Protein AF-A0AAU6Q564-F1 (afdb_monomer)

Sequence (131 aa):
MKFPVLAAAPLLVLGAVSSASADTVTAAVRSEASALARQYTGRVCQGDYDLDTDRYGKPLNAAQLKAKRTAIYNDWKEDLAEDAREDGDTYQIRFQDNRVWYWKRDGKNGEREFKVVILSPNGERELSCQL

Secondary structure (DSSP, 8-state):
--PPP----------------S----HHHHHHHHHHHHHHHS----S-EEEEEEE-SSPPPHHHHHHHHHHHHHHHHHHHHHHHHHT--EEEEEEETTEEEEEEE-TTT--EEEEEEEEETTEEEEEEEE-

Organism: NCBI:txid3112952

Radius of gyration: 21.62 Å; Cα contacts (8 Å, |Δi|>4): 194; chains: 1; bounding box: 32×31×86 Å

Solvent-accessible surface area (backbone atoms only — not comparable to full-atom values): 7635 Å² total; per-residue (Å²): 138,86,84,87,82,81,81,82,78,82,80,77,78,72,78,76,79,77,79,77,65,95,82,72,70,42,72,68,54,52,52,48,51,26,50,50,34,30,74,77,71,74,40,52,57,74,64,61,70,51,72,48,76,50,74,46,98,57,71,46,52,75,69,54,51,52,52,50,52,51,49,55,50,52,52,52,52,50,54,54,52,46,43,30,72,79,52,51,31,48,73,51,77,54,70,55,92,58,33,36,39,38,40,39,30,43,50,82,83,61,52,34,42,34,40,36,39,42,54,51,46,55,26,39,37,37,38,39,29,28,81

Structure (mmCIF, N/CA/C/O backbone):
data_AF-A0AAU6Q564-F1
#
_entry.id   AF-A0AAU6Q564-F1
#
loop_
_atom_site.group_PDB
_atom_site.id
_atom_site.type_symbol
_atom_site.label_atom_id
_atom_site.label_alt_id
_atom_site.label_comp_id
_atom_site.label_asym_id
_atom_site.label_entity_id
_atom_site.label_seq_id
_atom_site.pdbx_PDB_ins_code
_atom_site.Cartn_x
_atom_site.Cartn_y
_atom_site.Cartn_z
_atom_site.occupancy
_atom_site.B_iso_or_equiv
_atom_site.auth_seq_id
_atom_site.auth_comp_id
_atom_site.auth_asym_id
_atom_site.auth_atom_id
_atom_site.pdbx_PDB_model_num
ATOM 1 N N . MET A 1 1 ? 5.276 -9.421 73.306 1.00 38.47 1 MET A N 1
ATOM 2 C CA . MET A 1 1 ? 6.292 -9.047 72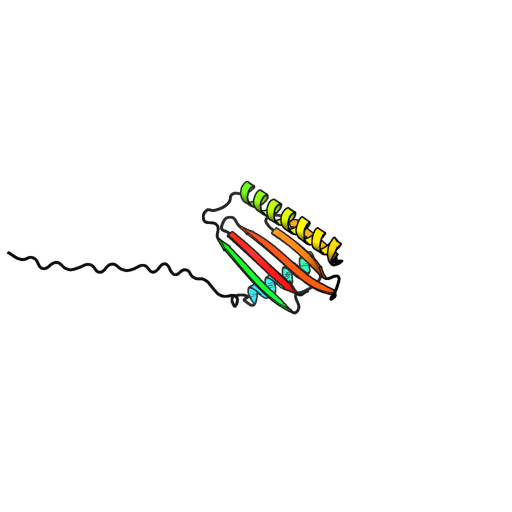.297 1.00 38.47 1 MET A CA 1
ATOM 3 C C . MET A 1 1 ? 6.330 -10.114 71.209 1.00 38.47 1 MET A C 1
ATOM 5 O O . MET A 1 1 ? 6.313 -11.282 71.562 1.00 38.47 1 MET A O 1
ATOM 9 N N . LYS A 1 2 ? 6.456 -9.666 69.947 1.00 40.75 2 LYS A N 1
ATOM 10 C CA . LYS A 1 2 ? 6.844 -10.392 68.714 1.00 40.75 2 LYS A CA 1
ATOM 11 C C . LYS A 1 2 ? 5.770 -11.202 67.962 1.00 40.75 2 LYS A C 1
ATOM 13 O O . LYS A 1 2 ? 5.538 -12.373 68.224 1.00 40.75 2 LYS A O 1
ATOM 18 N N . PHE A 1 3 ? 5.213 -10.535 66.946 1.00 43.47 3 PHE A N 1
ATOM 19 C CA . PHE A 1 3 ? 4.672 -11.116 65.713 1.00 43.47 3 PHE A CA 1
ATOM 20 C C . PHE A 1 3 ? 5.825 -11.574 64.800 1.00 43.47 3 PHE A C 1
ATOM 22 O O . PHE A 1 3 ? 6.813 -10.837 64.707 1.00 43.47 3 PHE A O 1
ATOM 29 N N . PRO A 1 4 ? 5.709 -12.686 64.054 1.00 51.84 4 PRO A N 1
ATOM 30 C CA . PRO A 1 4 ? 6.481 -12.873 62.838 1.00 51.84 4 PRO A CA 1
ATOM 31 C C . PRO A 1 4 ? 5.684 -12.358 61.632 1.00 51.84 4 PRO A C 1
ATOM 33 O O . PRO A 1 4 ? 4.597 -12.832 61.307 1.00 51.84 4 PRO A O 1
ATOM 36 N N . VAL A 1 5 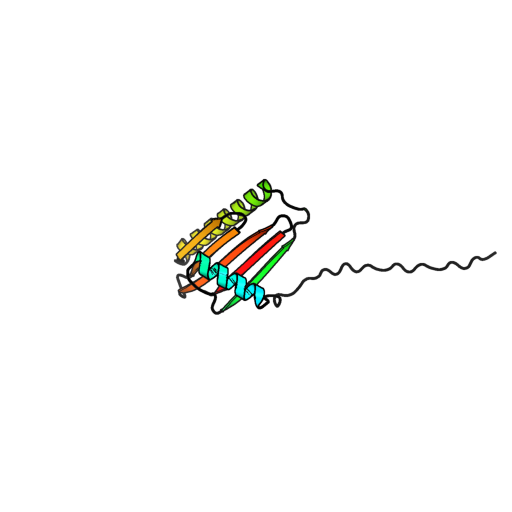? 6.262 -11.343 60.997 1.00 43.28 5 VAL A N 1
ATOM 37 C CA . VAL A 1 5 ? 5.869 -10.756 59.717 1.00 43.28 5 VAL A CA 1
ATOM 38 C C . VAL A 1 5 ? 6.186 -11.764 58.609 1.00 43.28 5 VAL A C 1
ATOM 40 O O . VAL A 1 5 ? 7.349 -12.099 58.399 1.00 43.28 5 VAL A O 1
ATOM 43 N N . LEU A 1 6 ? 5.168 -12.244 57.893 1.00 47.41 6 LEU A N 1
ATOM 44 C CA . LEU A 1 6 ? 5.346 -12.915 56.604 1.00 47.41 6 LEU A CA 1
ATOM 45 C C . LEU A 1 6 ? 5.524 -11.831 55.538 1.00 47.41 6 LEU A C 1
ATOM 47 O O . LEU A 1 6 ? 4.590 -11.103 55.209 1.00 47.41 6 LEU A O 1
ATOM 51 N N . ALA A 1 7 ? 6.753 -11.698 55.047 1.00 48.34 7 ALA A N 1
ATOM 52 C CA . ALA A 1 7 ? 7.090 -10.822 53.939 1.00 48.34 7 ALA A CA 1
ATOM 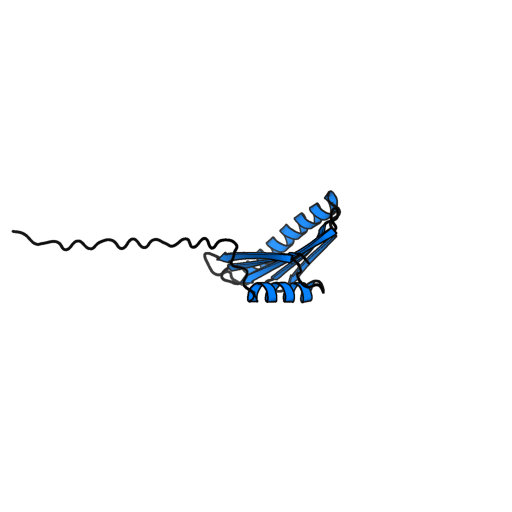53 C C . ALA A 1 7 ? 6.432 -11.349 52.653 1.00 48.34 7 ALA A C 1
ATOM 55 O O . ALA A 1 7 ? 6.796 -12.409 52.147 1.00 48.34 7 ALA A O 1
ATOM 56 N N . ALA A 1 8 ? 5.455 -10.608 52.129 1.00 47.97 8 ALA A N 1
ATOM 57 C CA . ALA A 1 8 ? 4.952 -10.805 50.779 1.00 47.97 8 ALA A CA 1
ATOM 58 C C . ALA A 1 8 ? 6.024 -10.317 49.795 1.00 47.97 8 ALA A C 1
ATOM 60 O O . ALA A 1 8 ? 6.347 -9.129 49.751 1.00 47.97 8 ALA A O 1
ATOM 61 N N . ALA A 1 9 ? 6.611 -11.246 49.044 1.00 49.09 9 ALA A N 1
ATOM 62 C CA . ALA A 1 9 ? 7.536 -10.919 47.972 1.00 49.09 9 ALA A CA 1
ATOM 63 C C . ALA A 1 9 ? 6.783 -10.165 46.856 1.00 49.09 9 ALA A C 1
ATOM 65 O O . ALA A 1 9 ? 5.722 -10.629 46.425 1.00 49.09 9 ALA A O 1
ATOM 66 N N . PRO A 1 10 ? 7.296 -9.025 46.366 1.00 46.72 10 PRO A N 1
ATOM 67 C CA . PRO A 1 10 ? 6.726 -8.368 45.205 1.00 46.72 10 PRO A CA 1
ATOM 68 C C . PRO A 1 10 ? 7.011 -9.228 43.969 1.00 46.72 10 PRO A C 1
ATOM 70 O O . PRO A 1 10 ? 8.156 -9.373 43.541 1.00 46.72 10 PRO A O 1
ATOM 73 N N . LEU A 1 11 ? 5.954 -9.807 43.399 1.00 43.47 11 LEU A N 1
ATOM 74 C CA . LEU A 1 11 ? 5.956 -10.335 42.038 1.00 43.47 11 LEU A CA 1
ATOM 75 C C . LEU A 1 11 ? 6.249 -9.166 41.091 1.00 43.47 11 LEU A C 1
ATOM 77 O O . LEU A 1 11 ? 5.365 -8.382 40.751 1.00 43.47 11 LEU A O 1
ATOM 81 N N . LEU A 1 12 ? 7.517 -9.035 40.701 1.00 41.31 12 LEU A N 1
ATOM 82 C CA . LEU A 1 12 ? 7.938 -8.2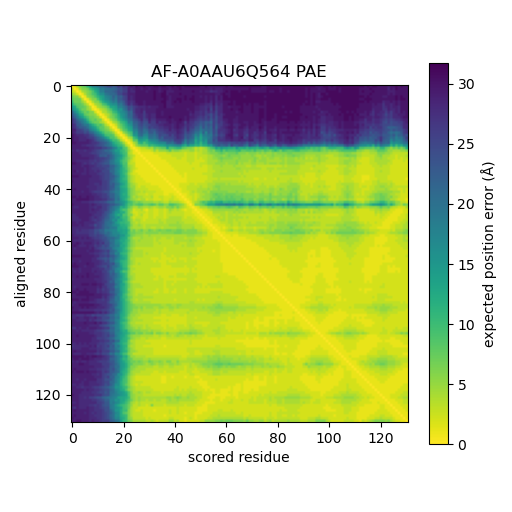36 39.559 1.00 41.31 12 LEU A CA 1
ATOM 83 C C . LEU A 1 12 ? 7.237 -8.804 38.323 1.00 41.31 12 LEU A C 1
ATOM 85 O O . LEU A 1 12 ? 7.681 -9.788 37.734 1.00 41.31 12 LEU A O 1
ATOM 89 N N . VAL A 1 13 ? 6.119 -8.188 37.941 1.00 48.16 13 VAL A N 1
ATOM 90 C CA . VAL A 1 13 ? 5.551 -8.343 36.605 1.00 48.16 13 VAL A CA 1
ATOM 91 C C . VAL A 1 13 ? 6.533 -7.656 35.665 1.00 48.16 13 VAL A C 1
ATOM 93 O O . VAL A 1 13 ? 6.441 -6.456 35.413 1.00 48.16 13 VAL A O 1
ATOM 96 N N . LEU A 1 14 ? 7.532 -8.410 35.200 1.00 43.12 14 LEU A N 1
ATOM 97 C CA . LEU A 1 14 ? 8.301 -8.028 34.028 1.00 43.12 14 LEU A CA 1
ATOM 98 C C . LEU A 1 14 ? 7.296 -7.910 32.884 1.00 43.12 14 LEU A C 1
ATOM 100 O O . LEU A 1 14 ? 6.818 -8.912 32.354 1.00 43.12 14 LEU A O 1
ATOM 104 N N . GLY A 1 15 ? 6.943 -6.671 32.542 1.00 40.31 15 GLY A N 1
ATOM 105 C CA . GLY A 1 15 ? 6.294 -6.363 31.282 1.00 40.31 15 GLY A CA 1
ATOM 106 C C . GLY A 1 15 ? 7.213 -6.859 30.180 1.00 40.31 15 GLY A C 1
ATOM 107 O O . GLY A 1 15 ? 8.226 -6.231 29.886 1.00 40.31 15 GLY A O 1
ATOM 108 N N . ALA A 1 16 ? 6.892 -8.026 29.629 1.00 46.97 16 ALA A N 1
ATOM 109 C CA . ALA A 1 16 ? 7.556 -8.558 28.460 1.00 46.97 16 ALA A CA 1
ATOM 110 C C . ALA A 1 16 ? 7.258 -7.605 27.301 1.00 46.97 16 ALA A C 1
ATOM 112 O O . ALA A 1 16 ? 6.227 -7.708 26.634 1.00 46.97 16 ALA A O 1
ATOM 113 N N . VAL A 1 17 ? 8.154 -6.644 27.086 1.00 44.88 17 VAL A N 1
ATOM 114 C CA . VAL A 1 17 ? 8.268 -5.931 25.819 1.00 44.88 17 VAL A CA 1
ATOM 115 C C . VAL A 1 17 ? 8.660 -7.000 24.808 1.00 44.88 17 VAL A C 1
ATOM 117 O O . VAL A 1 17 ? 9.812 -7.407 24.709 1.00 44.88 17 VAL A O 1
ATOM 120 N N . SER A 1 18 ? 7.652 -7.570 24.155 1.00 37.62 18 SER A N 1
ATOM 121 C CA . SER A 1 18 ? 7.842 -8.568 23.112 1.00 37.62 18 SER A CA 1
ATOM 122 C C . SER A 1 18 ? 8.244 -7.816 21.852 1.00 37.62 18 SER A C 1
ATOM 124 O O . SER A 1 18 ? 7.405 -7.534 21.003 1.00 37.62 18 SER A O 1
ATOM 126 N N . SER A 1 19 ? 9.514 -7.430 21.753 1.00 42.62 19 SER A N 1
ATOM 127 C CA . SER A 1 19 ? 10.115 -7.080 20.469 1.00 42.62 19 SER A CA 1
ATOM 128 C C . SER A 1 19 ? 10.299 -8.386 19.699 1.00 42.62 19 SER A C 1
ATOM 130 O O . SER A 1 19 ? 11.313 -9.069 19.849 1.00 42.62 19 SER A O 1
ATOM 132 N N . ALA A 1 20 ? 9.265 -8.795 18.965 1.00 42.59 20 ALA A N 1
ATOM 133 C CA . ALA A 1 20 ? 9.369 -9.909 18.038 1.00 42.59 20 ALA A CA 1
ATOM 134 C C . ALA A 1 20 ? 10.203 -9.450 16.834 1.00 42.59 20 ALA A C 1
ATOM 136 O O . ALA A 1 20 ? 9.834 -8.511 16.136 1.00 42.59 20 ALA A O 1
ATOM 137 N N . SER A 1 21 ? 11.354 -10.093 16.663 1.00 43.75 21 SER A N 1
ATOM 138 C CA . SER A 1 21 ? 12.275 -9.951 15.540 1.00 43.75 21 SER A CA 1
ATOM 139 C C . SER A 1 21 ? 11.635 -10.373 14.210 1.00 43.75 21 SER A C 1
ATOM 141 O O . SER A 1 21 ? 10.698 -11.170 14.193 1.00 43.75 21 SER A O 1
ATOM 143 N N . ALA A 1 22 ? 12.199 -9.868 13.110 1.00 45.47 22 ALA A N 1
ATOM 144 C CA . ALA A 1 22 ? 11.789 -9.974 11.704 1.00 45.47 22 ALA A CA 1
ATOM 145 C C . ALA A 1 22 ? 11.644 -11.396 11.083 1.00 45.47 22 ALA A C 1
ATOM 147 O O . ALA A 1 22 ? 11.616 -11.528 9.866 1.00 45.47 22 ALA A O 1
ATOM 148 N N . ASP A 1 23 ? 11.480 -12.464 11.875 1.00 50.44 23 ASP A N 1
ATOM 149 C CA . ASP A 1 23 ? 11.272 -13.851 11.401 1.00 50.44 23 ASP A CA 1
ATOM 150 C C . ASP A 1 23 ? 9.790 -14.301 11.423 1.00 50.44 23 ASP A C 1
ATOM 152 O O . ASP A 1 23 ? 9.461 -15.486 11.331 1.00 50.44 23 ASP A O 1
ATOM 156 N N . THR A 1 24 ? 8.846 -13.368 11.550 1.00 61.75 24 THR A N 1
ATOM 157 C CA . THR A 1 24 ? 7.404 -13.636 11.727 1.00 61.75 24 THR A CA 1
ATOM 158 C C . THR A 1 24 ? 6.594 -13.721 10.432 1.00 61.75 24 THR A C 1
ATOM 160 O O . THR A 1 24 ? 5.367 -13.872 10.487 1.00 61.75 24 THR A O 1
ATOM 163 N N . VAL A 1 25 ? 7.227 -13.690 9.253 1.00 70.94 25 VAL A N 1
ATOM 164 C CA . VAL A 1 25 ? 6.507 -13.845 7.977 1.00 70.94 25 VAL A CA 1
ATOM 165 C C . VAL A 1 25 ? 6.125 -15.310 7.743 1.00 70.94 25 VAL A C 1
ATOM 167 O O . VAL A 1 25 ? 6.781 -16.068 7.022 1.00 70.94 25 VAL A O 1
ATOM 170 N N . THR A 1 26 ? 5.016 -15.711 8.361 1.00 82.12 26 THR A N 1
ATOM 171 C CA . THR A 1 26 ? 4.436 -17.052 8.221 1.00 82.12 26 THR A CA 1
ATOM 172 C C . THR A 1 26 ? 4.000 -17.347 6.781 1.00 82.12 26 THR A C 1
ATOM 174 O O . THR A 1 26 ? 3.718 -16.442 5.995 1.00 82.12 26 THR A O 1
ATOM 177 N N . ALA A 1 27 ? 3.843 -18.630 6.439 1.00 84.75 27 ALA A N 1
ATOM 178 C CA . ALA A 1 27 ? 3.305 -19.047 5.139 1.00 84.75 27 ALA A CA 1
ATOM 179 C C . ALA A 1 27 ? 1.927 -18.424 4.829 1.00 84.75 27 ALA A C 1
ATOM 181 O O . ALA A 1 27 ? 1.641 -18.095 3.679 1.00 84.75 27 ALA A O 1
ATOM 182 N N . ALA A 1 28 ? 1.096 -18.208 5.855 1.00 84.50 28 ALA A N 1
ATOM 183 C CA . ALA A 1 28 ? -0.193 -17.537 5.706 1.00 84.50 28 ALA A CA 1
ATOM 184 C C . ALA A 1 28 ? -0.027 -16.070 5.279 1.00 84.50 28 ALA A C 1
ATOM 186 O O . ALA A 1 28 ? -0.715 -15.620 4.366 1.00 84.50 28 ALA A O 1
ATOM 187 N N . VAL A 1 29 ? 0.925 -15.350 5.882 1.00 85.38 29 VAL A N 1
ATOM 188 C CA . VAL A 1 29 ? 1.236 -13.956 5.524 1.00 85.38 29 VAL A CA 1
ATOM 189 C C . VAL A 1 29 ? 1.789 -13.870 4.101 1.00 85.38 29 VAL A C 1
ATOM 191 O O . VAL A 1 29 ? 1.333 -13.033 3.328 1.00 85.38 29 VAL A O 1
ATOM 194 N N . ARG A 1 30 ? 2.687 -14.783 3.708 1.00 87.56 30 ARG A N 1
ATOM 195 C CA . ARG A 1 30 ? 3.201 -14.850 2.324 1.00 87.56 30 ARG A CA 1
ATOM 196 C C . ARG A 1 30 ? 2.088 -15.102 1.307 1.00 87.56 30 ARG A C 1
ATOM 198 O O . ARG A 1 30 ? 2.036 -14.445 0.268 1.00 87.56 30 ARG A O 1
ATOM 205 N N . SER A 1 31 ? 1.177 -16.030 1.613 1.00 88.19 31 SER A N 1
ATOM 206 C CA . SER A 1 31 ? 0.007 -16.314 0.775 1.00 88.19 31 SER A CA 1
ATOM 207 C C . SER A 1 31 ? -0.914 -15.102 0.666 1.00 88.19 31 SER A C 1
ATOM 209 O O . SER A 1 31 ? -1.444 -14.835 -0.411 1.00 88.19 31 SER A O 1
ATOM 211 N N . GLU A 1 32 ? -1.111 -14.366 1.759 1.00 89.19 32 GLU A N 1
ATOM 212 C CA . GLU A 1 32 ? -1.925 -13.155 1.762 1.00 89.19 32 GLU A CA 1
ATOM 213 C C . GLU A 1 32 ? -1.278 -12.048 0.923 1.00 89.19 32 GLU A C 1
ATOM 215 O O . GLU A 1 32 ? -1.931 -11.507 0.030 1.00 89.19 32 GLU A O 1
ATOM 220 N N . ALA A 1 33 ? 0.005 -11.755 1.151 1.00 88.69 33 ALA A N 1
ATOM 221 C CA . ALA A 1 33 ? 0.757 -10.770 0.379 1.00 88.69 33 ALA A CA 1
ATOM 222 C C . ALA A 1 33 ? 0.745 -11.112 -1.119 1.00 88.69 33 ALA A C 1
ATOM 224 O O . ALA A 1 33 ? 0.404 -10.263 -1.937 1.00 88.69 33 ALA A O 1
ATOM 225 N N . SER A 1 34 ? 0.985 -12.379 -1.477 1.00 91.81 34 SER A N 1
ATOM 226 C CA . SER A 1 34 ? 0.911 -12.856 -2.865 1.00 91.81 34 SER A CA 1
ATOM 227 C C . SER A 1 34 ? -0.482 -12.709 -3.479 1.00 91.81 34 SER A C 1
ATOM 229 O O . SER A 1 34 ? -0.605 -12.351 -4.651 1.00 91.81 34 SER A O 1
ATOM 231 N N . ALA A 1 35 ? -1.545 -12.980 -2.715 1.00 91.50 35 ALA A N 1
ATOM 232 C CA . ALA A 1 35 ? -2.916 -12.808 -3.188 1.00 91.50 35 ALA A CA 1
ATOM 233 C C . ALA A 1 35 ? -3.243 -11.329 -3.445 1.00 91.50 35 ALA A C 1
ATOM 235 O O . ALA A 1 35 ? -3.832 -11.007 -4.478 1.00 91.50 35 ALA A O 1
ATOM 236 N N . LEU A 1 36 ? -2.815 -10.432 -2.551 1.00 92.62 36 LEU A N 1
ATOM 237 C CA . LEU A 1 36 ? -3.005 -8.987 -2.695 1.00 92.62 36 LEU A CA 1
ATOM 238 C C . LEU A 1 36 ? -2.176 -8.422 -3.853 1.00 92.62 36 LEU A C 1
ATOM 240 O O . LEU A 1 36 ? -2.719 -7.702 -4.689 1.00 92.62 36 LEU A O 1
ATOM 244 N N . ALA A 1 37 ? -0.906 -8.814 -3.967 1.00 93.50 37 ALA A N 1
ATOM 245 C CA . ALA A 1 37 ? -0.055 -8.481 -5.104 1.00 93.50 37 ALA A CA 1
ATOM 246 C C . ALA A 1 37 ? -0.729 -8.892 -6.419 1.00 93.50 37 ALA A C 1
ATOM 248 O O . ALA A 1 37 ? -0.851 -8.080 -7.341 1.00 93.50 37 ALA A O 1
ATOM 249 N N . ARG A 1 38 ? -1.271 -10.116 -6.484 1.00 94.50 38 ARG A N 1
ATOM 250 C CA . ARG A 1 38 ? -1.956 -10.617 -7.681 1.00 94.50 38 ARG A CA 1
ATOM 251 C C . ARG A 1 38 ? -3.208 -9.821 -7.993 1.00 94.50 38 ARG A C 1
ATOM 253 O O . ARG A 1 38 ? -3.428 -9.470 -9.149 1.00 94.50 38 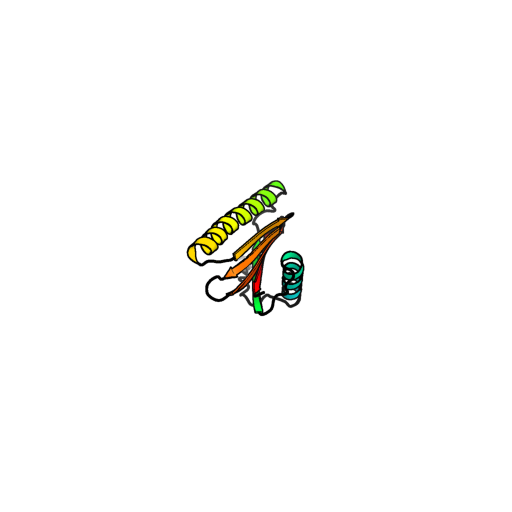ARG A O 1
ATOM 260 N N . GLN A 1 39 ? -4.010 -9.528 -6.976 1.00 91.31 39 GLN A N 1
ATOM 261 C CA . GLN A 1 39 ? -5.236 -8.752 -7.114 1.00 91.31 39 GLN A CA 1
ATOM 262 C C . GLN A 1 39 ? -4.961 -7.334 -7.626 1.00 91.31 39 GLN A C 1
ATOM 264 O O . GLN A 1 39 ? -5.707 -6.830 -8.463 1.00 91.31 39 GLN A O 1
ATOM 269 N N . TYR A 1 40 ? -3.912 -6.684 -7.123 1.00 89.12 40 TYR A N 1
ATOM 270 C CA . TYR A 1 40 ? -3.680 -5.260 -7.357 1.00 89.12 40 TYR A CA 1
ATOM 271 C C . TYR A 1 40 ? -2.711 -4.953 -8.496 1.00 89.12 40 TYR A C 1
ATOM 273 O O . TYR A 1 40 ? -2.758 -3.856 -9.048 1.00 89.12 40 TYR A O 1
ATOM 281 N N . THR A 1 41 ? -1.855 -5.905 -8.863 1.00 87.06 41 THR A N 1
ATOM 282 C CA . THR A 1 41 ? -0.797 -5.707 -9.868 1.00 87.06 41 THR A CA 1
ATOM 283 C C . THR A 1 41 ? -0.837 -6.743 -10.995 1.00 87.06 41 THR A C 1
ATOM 285 O O . THR A 1 41 ? -0.165 -6.578 -12.012 1.00 87.06 41 THR A O 1
ATOM 288 N N . GLY A 1 42 ? -1.603 -7.829 -10.830 1.00 88.75 42 GLY A N 1
ATOM 289 C CA . GLY A 1 42 ? -1.597 -8.980 -11.737 1.00 88.75 42 GLY A CA 1
ATOM 290 C C . GLY A 1 42 ? -0.379 -9.902 -11.586 1.00 88.75 42 GLY A C 1
ATOM 291 O O . GLY A 1 42 ? -0.277 -10.883 -12.322 1.00 88.75 42 GLY A O 1
ATOM 292 N N . ARG A 1 43 ? 0.535 -9.619 -10.648 1.00 89.38 43 ARG A N 1
ATOM 293 C CA . ARG A 1 43 ? 1.781 -10.368 -10.398 1.00 89.38 43 ARG A CA 1
ATOM 294 C C . ARG A 1 43 ? 1.762 -11.028 -9.025 1.00 89.38 43 ARG A C 1
ATOM 296 O O . ARG A 1 43 ? 1.050 -10.582 -8.139 1.00 89.38 43 ARG A O 1
ATOM 303 N N . VAL A 1 44 ? 2.533 -12.092 -8.849 1.00 89.25 44 VAL A N 1
ATOM 304 C CA . VAL A 1 44 ? 2.720 -12.748 -7.546 1.00 89.25 44 VAL A CA 1
ATOM 305 C C . VAL A 1 44 ? 4.084 -12.374 -6.991 1.00 89.25 44 VAL A C 1
ATOM 307 O O . VAL A 1 44 ? 5.002 -12.142 -7.768 1.00 89.25 44 VAL A O 1
ATOM 310 N N . CYS A 1 45 ? 4.211 -12.333 -5.670 1.00 91.75 45 CYS A N 1
ATOM 311 C CA . CYS A 1 45 ? 5.490 -12.098 -5.016 1.00 91.75 45 CYS A CA 1
ATOM 312 C C . CYS A 1 45 ? 6.481 -13.238 -5.340 1.00 91.75 45 CYS A C 1
ATOM 314 O O . CYS A 1 45 ? 6.094 -14.411 -5.311 1.00 91.75 45 CYS A O 1
ATOM 316 N N . GLN A 1 46 ? 7.740 -12.911 -5.639 1.00 84.94 46 GLN A N 1
ATOM 317 C CA . GLN A 1 46 ? 8.765 -13.876 -6.078 1.00 84.94 46 GLN A CA 1
ATOM 318 C C . GLN A 1 46 ? 9.967 -13.996 -5.142 1.00 84.94 46 GLN A C 1
ATOM 320 O O . GLN A 1 46 ? 10.707 -14.972 -5.246 1.00 84.94 46 GLN A O 1
ATOM 325 N N . GLY A 1 47 ? 10.162 -13.031 -4.249 1.00 78.94 47 GLY A N 1
ATOM 326 C CA . GLY A 1 47 ? 11.372 -12.935 -3.441 1.00 78.94 47 GLY A CA 1
ATOM 327 C C . GLY A 1 47 ? 11.069 -12.720 -1.972 1.00 78.94 47 GLY A C 1
ATOM 328 O O . GLY A 1 47 ? 10.239 -13.420 -1.383 1.00 78.94 47 GLY A O 1
ATOM 329 N N . ASP A 1 48 ? 11.775 -11.753 -1.408 1.00 85.50 48 ASP A N 1
ATOM 330 C CA . ASP A 1 48 ? 11.694 -11.408 0.001 1.00 85.50 48 ASP A CA 1
ATOM 331 C C . ASP A 1 48 ? 10.327 -10.822 0.358 1.00 85.50 48 ASP A C 1
ATOM 333 O O . ASP A 1 48 ? 9.606 -10.283 -0.489 1.00 85.50 48 ASP A O 1
ATOM 337 N N . TYR A 1 49 ? 9.962 -11.002 1.624 1.00 88.12 49 TYR A N 1
ATOM 338 C CA . TYR A 1 49 ? 8.720 -10.524 2.208 1.00 88.12 49 TYR A CA 1
ATOM 339 C C . TYR A 1 49 ? 9.042 -9.875 3.540 1.00 88.12 49 TYR A C 1
ATOM 341 O O . TYR A 1 49 ? 9.703 -10.514 4.361 1.00 88.12 49 TYR A O 1
ATOM 349 N N . ASP A 1 50 ? 8.441 -8.719 3.800 1.00 88.81 50 ASP A N 1
ATOM 350 C CA . ASP A 1 50 ? 8.466 -8.110 5.124 1.00 88.81 50 ASP A CA 1
ATOM 351 C C . ASP A 1 50 ? 7.050 -7.947 5.675 1.00 88.81 50 ASP A C 1
ATOM 353 O O . ASP A 1 50 ? 6.054 -7.842 4.948 1.00 88.81 50 ASP A O 1
ATOM 357 N N . LEU A 1 51 ? 6.972 -7.973 7.002 1.00 89.25 51 LEU A N 1
ATOM 358 C CA . LEU A 1 51 ? 5.760 -7.762 7.776 1.00 89.25 51 LEU A CA 1
ATOM 359 C C . LEU A 1 51 ? 6.093 -6.816 8.922 1.00 89.25 51 LEU A C 1
ATOM 361 O O . LEU A 1 51 ? 6.873 -7.183 9.799 1.00 89.25 51 LEU A O 1
ATOM 365 N N . ASP A 1 52 ? 5.416 -5.675 8.959 1.00 89.94 52 ASP A N 1
ATOM 366 C CA . ASP A 1 52 ? 5.393 -4.808 10.132 1.00 89.94 52 ASP A CA 1
ATOM 367 C C . ASP A 1 52 ? 3.975 -4.742 10.710 1.00 89.94 52 ASP A C 1
ATOM 369 O O . ASP A 1 52 ? 2.974 -4.776 9.984 1.00 89.94 52 ASP A O 1
ATOM 373 N N . THR A 1 53 ? 3.866 -4.708 12.034 1.00 90.31 53 THR A N 1
ATOM 374 C CA . THR A 1 53 ? 2.587 -4.614 12.735 1.00 90.31 53 THR A CA 1
ATOM 375 C C . THR A 1 53 ? 2.683 -3.658 13.902 1.00 90.31 53 THR A C 1
ATOM 377 O O . THR A 1 53 ? 3.340 -3.955 14.900 1.00 90.31 53 THR A O 1
ATOM 380 N N . ASP A 1 54 ? 1.877 -2.608 13.842 1.00 91.00 54 ASP A N 1
ATOM 381 C CA . ASP A 1 54 ? 1.770 -1.625 14.906 1.00 91.00 54 ASP A CA 1
ATOM 382 C C . ASP A 1 54 ? 0.416 -1.700 15.596 1.00 91.00 54 ASP A C 1
ATOM 384 O O . ASP A 1 54 ? -0.634 -1.891 14.975 1.00 91.00 54 ASP A O 1
ATOM 388 N N . ARG A 1 55 ? 0.425 -1.517 16.919 1.00 92.75 55 ARG A N 1
ATOM 389 C CA . ARG A 1 55 ? -0.792 -1.441 17.734 1.00 92.75 55 ARG A CA 1
ATOM 390 C C . ARG A 1 55 ? -1.040 -0.016 18.182 1.00 92.75 55 ARG A C 1
ATOM 392 O O . ARG A 1 55 ? -0.152 0.655 18.699 1.00 92.75 55 ARG A O 1
ATOM 399 N N . TYR A 1 56 ? -2.289 0.418 18.083 1.00 90.00 56 TYR A N 1
ATOM 400 C CA . TYR A 1 56 ? -2.688 1.704 18.634 1.00 90.00 56 TYR A CA 1
ATOM 401 C C . TYR A 1 56 ? -2.957 1.582 20.131 1.00 90.00 56 TYR A C 1
ATOM 403 O O . TYR A 1 56 ? -3.600 0.639 20.589 1.00 90.00 56 TYR A O 1
ATOM 411 N N . GLY A 1 57 ? -2.536 2.588 20.902 1.00 91.44 57 GLY A N 1
ATOM 412 C CA . GLY A 1 57 ? -2.832 2.650 22.338 1.00 91.44 57 GLY A CA 1
ATOM 413 C C . GLY A 1 57 ? -4.330 2.781 22.652 1.00 91.44 57 GLY A C 1
ATOM 414 O O . GLY A 1 57 ? -4.754 2.488 23.768 1.00 91.44 57 GLY A O 1
ATOM 415 N N . LYS A 1 58 ? -5.142 3.215 21.679 1.00 94.25 58 LYS A N 1
ATOM 416 C CA . LYS A 1 58 ? -6.608 3.249 21.750 1.00 94.25 58 LYS A CA 1
ATOM 417 C C . LYS A 1 58 ? -7.215 2.905 20.390 1.00 94.25 58 LYS A C 1
ATOM 419 O O . LYS A 1 58 ? -6.635 3.304 19.378 1.00 94.25 58 LYS A O 1
ATOM 424 N N . PRO A 1 59 ? -8.392 2.256 20.356 1.00 96.69 59 PRO A N 1
ATOM 425 C CA . PRO A 1 59 ? -9.064 1.978 19.101 1.00 96.69 59 PRO A CA 1
ATOM 426 C C . PRO A 1 59 ? -9.414 3.256 18.327 1.00 96.69 59 PRO A C 1
ATOM 428 O O . PRO A 1 59 ? -9.979 4.194 18.894 1.00 96.69 59 PRO A O 1
ATOM 431 N N . LEU A 1 60 ? -9.108 3.280 17.031 1.00 96.94 60 LEU A N 1
ATOM 432 C CA . LEU A 1 60 ? -9.475 4.362 16.124 1.00 96.94 60 LEU A CA 1
ATOM 433 C C . LEU A 1 60 ? -10.903 4.186 15.606 1.00 96.94 60 LEU A C 1
ATOM 435 O O . LEU A 1 60 ? -11.323 3.090 15.230 1.00 96.94 60 LEU A O 1
ATOM 439 N N . ASN A 1 61 ? -11.641 5.291 15.530 1.00 97.44 61 ASN A N 1
ATOM 440 C CA . ASN A 1 61 ? -12.944 5.326 14.874 1.00 97.44 61 ASN A CA 1
ATOM 441 C C . ASN A 1 61 ? -12.811 5.442 13.340 1.00 97.44 61 ASN A C 1
ATOM 443 O O . ASN A 1 61 ? -11.727 5.651 12.794 1.00 97.44 61 ASN A O 1
ATOM 447 N N . ALA A 1 62 ? -13.936 5.351 12.626 1.00 97.69 62 ALA A N 1
ATOM 448 C CA . ALA A 1 62 ? -13.953 5.379 11.161 1.00 97.69 62 ALA A CA 1
ATOM 449 C C . ALA A 1 62 ? -13.362 6.667 10.552 1.00 97.69 62 ALA A C 1
ATOM 451 O O . ALA A 1 62 ? -12.684 6.610 9.526 1.00 97.69 62 ALA A O 1
ATOM 452 N N . ALA A 1 63 ? -13.584 7.828 11.178 1.00 97.88 63 ALA A N 1
ATOM 453 C CA . ALA A 1 63 ? -13.033 9.094 10.697 1.00 97.88 63 ALA A CA 1
ATOM 454 C C . ALA A 1 63 ? -11.508 9.145 10.877 1.00 97.88 63 ALA A C 1
ATOM 456 O O . ALA A 1 63 ? -10.799 9.593 9.977 1.00 97.88 63 ALA A O 1
ATOM 457 N N . GLN A 1 64 ? -11.001 8.627 11.997 1.00 98.00 64 GLN A N 1
ATOM 458 C CA . GLN A 1 64 ? -9.567 8.523 12.269 1.00 98.00 64 GLN A CA 1
ATOM 459 C C . GLN A 1 64 ? -8.879 7.529 11.327 1.00 98.00 64 GLN A C 1
ATOM 461 O O . GLN A 1 64 ? -7.823 7.843 10.788 1.00 98.00 64 GLN A O 1
ATOM 466 N N . LEU A 1 65 ? -9.499 6.377 11.053 1.00 98.06 65 LEU A N 1
ATOM 467 C CA . LEU A 1 65 ? -8.992 5.419 10.062 1.00 98.06 65 LEU A CA 1
ATOM 468 C C . LEU A 1 65 ? -8.928 6.038 8.664 1.00 98.06 65 LEU A C 1
ATOM 470 O O . LEU A 1 65 ? -7.918 5.909 7.974 1.00 98.06 65 LEU A O 1
ATOM 474 N N . LYS A 1 66 ? -9.973 6.774 8.265 1.00 97.81 66 LYS A N 1
ATOM 475 C CA . LYS A 1 66 ? -9.987 7.515 6.999 1.00 97.81 66 LYS A CA 1
ATOM 476 C C . LYS A 1 66 ? -8.863 8.550 6.940 1.00 97.81 66 LYS A C 1
ATOM 478 O O . LYS A 1 66 ? -8.195 8.641 5.916 1.00 97.81 66 LYS A O 1
ATOM 483 N N . ALA A 1 67 ? -8.664 9.324 8.006 1.00 97.81 67 ALA A N 1
ATOM 484 C CA . ALA A 1 67 ? -7.599 10.320 8.070 1.00 97.81 67 ALA A CA 1
ATOM 485 C C . ALA A 1 67 ? -6.215 9.668 7.950 1.00 97.81 67 ALA A C 1
ATOM 487 O O . ALA A 1 67 ? -5.406 10.116 7.144 1.00 97.81 67 ALA A O 1
ATOM 488 N N . LYS A 1 68 ? -5.981 8.565 8.670 1.00 97.44 68 LYS A N 1
ATOM 489 C CA . LYS A 1 68 ? -4.713 7.828 8.632 1.00 97.44 68 LYS A CA 1
ATOM 490 C C . LYS A 1 68 ? -4.424 7.235 7.255 1.00 97.44 68 LYS A C 1
ATOM 492 O O . LYS A 1 68 ? -3.336 7.422 6.731 1.00 97.44 68 LYS A O 1
ATOM 497 N N . ARG A 1 69 ? -5.425 6.623 6.614 1.00 98.19 69 ARG A N 1
ATOM 498 C CA . ARG A 1 69 ? -5.319 6.149 5.225 1.00 98.19 69 ARG A CA 1
ATOM 499 C C . ARG A 1 69 ? -4.935 7.268 4.259 1.00 98.19 69 ARG A C 1
ATOM 501 O O . ARG A 1 69 ? -4.089 7.066 3.399 1.00 98.19 69 ARG A O 1
ATOM 508 N N . THR A 1 70 ? -5.582 8.428 4.375 1.00 98.06 70 THR A N 1
ATOM 509 C CA . THR A 1 70 ? -5.279 9.587 3.525 1.00 98.06 70 THR A CA 1
ATOM 510 C C . THR A 1 70 ? -3.864 10.103 3.770 1.00 98.06 70 THR A C 1
ATOM 512 O O . THR A 1 70 ? -3.199 10.465 2.807 1.00 98.06 70 THR A O 1
ATOM 515 N N . ALA A 1 71 ? -3.404 10.117 5.025 1.00 98.12 71 ALA A N 1
ATOM 516 C CA . ALA A 1 71 ? -2.040 10.512 5.362 1.00 98.12 71 ALA A CA 1
ATOM 517 C C . ALA A 1 71 ? -1.015 9.581 4.699 1.00 98.12 71 ALA A C 1
ATOM 519 O O . ALA A 1 71 ? -0.210 10.067 3.919 1.00 98.12 71 ALA A O 1
ATOM 520 N N . ILE A 1 72 ? -1.139 8.262 4.898 1.00 98.00 72 ILE A N 1
ATOM 521 C CA . ILE A 1 72 ? -0.253 7.255 4.280 1.00 98.00 72 ILE A CA 1
ATOM 522 C C . ILE A 1 72 ? -0.255 7.382 2.754 1.00 98.00 72 ILE A C 1
ATOM 524 O O . ILE A 1 72 ? 0.789 7.367 2.119 1.00 98.00 72 ILE A O 1
ATOM 528 N N . TYR A 1 73 ? -1.435 7.533 2.146 1.00 98.38 73 TYR A N 1
ATOM 529 C CA . TYR A 1 73 ? -1.529 7.688 0.697 1.00 98.38 73 TYR A CA 1
ATOM 530 C C . TYR A 1 73 ? -0.810 8.942 0.188 1.00 98.38 73 TYR A C 1
ATOM 532 O O . TYR A 1 73 ? -0.170 8.882 -0.855 1.00 98.38 73 TYR A O 1
ATOM 540 N N . ASN A 1 74 ? -0.956 10.080 0.868 1.00 98.44 74 ASN A N 1
ATOM 541 C CA . ASN A 1 74 ? -0.331 11.324 0.425 1.00 98.44 74 ASN A CA 1
ATOM 542 C C . ASN A 1 74 ? 1.188 11.285 0.596 1.00 98.44 74 ASN A C 1
ATOM 544 O O . ASN A 1 74 ? 1.877 11.692 -0.329 1.00 98.44 74 ASN A O 1
ATOM 548 N N . ASP A 1 75 ? 1.652 10.759 1.728 1.00 98.31 75 ASP A N 1
ATOM 549 C CA . ASP A 1 75 ? 3.064 10.554 2.060 1.00 98.31 75 ASP A CA 1
ATOM 550 C C . ASP A 1 75 ? 3.750 9.696 0.988 1.00 98.31 75 ASP A C 1
ATOM 552 O O . ASP A 1 75 ? 4.553 10.186 0.201 1.00 98.31 75 ASP A O 1
ATOM 556 N N . TRP A 1 76 ? 3.267 8.468 0.786 1.00 98.12 76 TRP A N 1
ATOM 557 C CA . TRP A 1 76 ? 3.807 7.577 -0.241 1.00 98.12 76 TRP A CA 1
ATOM 558 C C . TRP A 1 76 ? 3.674 8.129 -1.662 1.00 98.12 76 TRP A C 1
ATOM 560 O O . TRP A 1 76 ? 4.486 7.825 -2.530 1.00 98.12 76 TRP A O 1
ATOM 570 N N . LYS A 1 77 ? 2.622 8.899 -1.959 1.00 98.25 77 LYS A N 1
ATOM 571 C CA . LYS A 1 77 ? 2.461 9.508 -3.285 1.00 98.25 77 LYS A CA 1
ATOM 572 C C . LYS A 1 77 ? 3.540 10.559 -3.547 1.00 98.25 77 LYS A C 1
ATOM 574 O O . LYS A 1 77 ? 3.922 10.711 -4.709 1.00 98.25 77 LYS A O 1
ATOM 579 N N . GLU A 1 78 ? 3.936 11.311 -2.525 1.00 98.19 78 GLU A N 1
ATOM 580 C CA . GLU A 1 78 ? 5.000 12.309 -2.606 1.00 98.19 78 GLU A CA 1
ATOM 581 C C . GLU A 1 78 ? 6.350 11.621 -2.813 1.00 98.19 78 GLU A C 1
ATOM 583 O O . GLU A 1 78 ? 6.965 11.865 -3.853 1.00 98.19 78 GLU A O 1
ATOM 588 N N . ASP A 1 79 ? 6.694 10.662 -1.948 1.00 97.69 79 ASP A N 1
ATOM 589 C CA . ASP A 1 79 ? 7.932 9.875 -2.027 1.00 97.69 79 ASP A CA 1
ATOM 590 C C . ASP A 1 79 ? 8.084 9.179 -3.387 1.00 97.69 79 ASP A C 1
ATOM 592 O O . ASP A 1 79 ? 9.067 9.361 -4.098 1.00 97.69 79 ASP A O 1
ATOM 596 N N . LEU A 1 80 ? 7.058 8.446 -3.835 1.00 98.06 80 LEU A N 1
ATOM 597 C CA . LEU A 1 80 ? 7.106 7.751 -5.127 1.00 98.06 80 LEU A CA 1
ATOM 598 C C . LEU A 1 80 ? 7.218 8.720 -6.313 1.00 98.06 80 LEU A C 1
ATOM 600 O O . LEU A 1 80 ? 7.755 8.367 -7.364 1.00 98.06 80 LEU A O 1
ATOM 604 N N . ALA A 1 81 ? 6.668 9.932 -6.188 1.00 98.25 81 ALA A N 1
ATOM 605 C CA . ALA A 1 81 ? 6.819 10.942 -7.226 1.00 98.25 81 ALA A CA 1
ATOM 606 C C . ALA A 1 81 ? 8.245 11.503 -7.259 1.00 98.25 81 ALA A C 1
ATOM 608 O O . ALA A 1 81 ? 8.713 11.873 -8.336 1.00 98.25 81 ALA A O 1
ATOM 609 N N . GLU A 1 82 ? 8.899 11.624 -6.105 1.00 97.94 82 GLU A N 1
ATOM 610 C CA . GLU A 1 82 ? 10.314 11.980 -5.991 1.00 97.94 82 GLU A CA 1
ATOM 611 C C . GLU A 1 82 ? 11.188 10.908 -6.646 1.00 97.94 82 GLU A C 1
ATOM 613 O O . GLU A 1 82 ? 11.852 11.231 -7.632 1.00 97.94 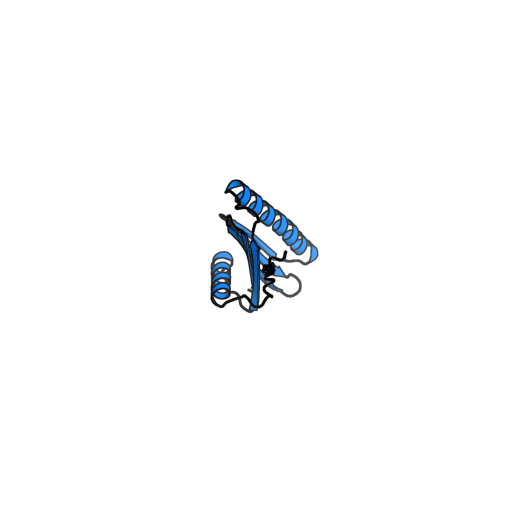82 GLU A O 1
ATOM 618 N N . ASP A 1 83 ? 11.040 9.637 -6.252 1.00 96.62 83 ASP A N 1
ATOM 619 C CA . ASP A 1 83 ? 11.720 8.482 -6.866 1.00 96.62 83 ASP A CA 1
ATOM 620 C C . ASP A 1 83 ? 11.562 8.488 -8.400 1.00 96.62 83 ASP A C 1
ATOM 622 O O . ASP A 1 83 ? 12.513 8.313 -9.163 1.00 96.62 83 ASP A O 1
ATOM 626 N N . ALA A 1 84 ? 10.353 8.759 -8.899 1.00 97.38 84 ALA A N 1
ATOM 627 C CA . ALA A 1 84 ? 10.101 8.811 -10.337 1.00 97.38 84 ALA A CA 1
ATOM 628 C C . ALA A 1 84 ? 10.833 9.955 -11.061 1.00 97.38 84 ALA A C 1
ATOM 630 O O . ALA A 1 84 ? 11.172 9.818 -12.239 1.00 97.38 84 ALA A O 1
ATOM 631 N N . ARG A 1 85 ? 11.051 11.096 -10.395 1.00 97.50 85 ARG A N 1
ATOM 632 C CA . ARG A 1 85 ? 11.762 12.249 -10.973 1.00 97.50 85 ARG A CA 1
ATOM 633 C C . ARG A 1 85 ? 13.275 12.097 -10.884 1.00 97.50 85 ARG A C 1
ATOM 635 O O . ARG A 1 85 ? 13.953 12.505 -11.824 1.00 97.50 85 ARG A O 1
ATOM 642 N N . GLU A 1 86 ? 13.779 11.569 -9.775 1.00 96.62 86 GLU A N 1
ATOM 643 C CA . GLU A 1 86 ? 15.216 11.482 -9.501 1.00 96.62 86 GLU A CA 1
ATOM 644 C C . GLU A 1 86 ? 15.836 10.211 -10.084 1.00 96.62 86 GLU A C 1
ATOM 646 O O . GLU A 1 86 ? 16.880 10.271 -10.738 1.00 96.62 86 GLU A O 1
ATOM 651 N N . ASP A 1 87 ? 15.142 9.084 -9.936 1.00 96.44 87 ASP A N 1
ATOM 652 C CA . ASP A 1 87 ? 15.669 7.755 -10.243 1.00 96.44 87 ASP A CA 1
ATOM 653 C C . ASP A 1 87 ? 15.020 7.111 -11.474 1.00 96.44 87 ASP A C 1
ATOM 655 O O . ASP A 1 87 ? 15.522 6.118 -12.010 1.00 96.44 87 ASP A O 1
ATOM 659 N N . GLY A 1 88 ? 13.956 7.726 -11.998 1.00 96.62 88 GLY A N 1
ATOM 660 C CA . GLY A 1 88 ? 13.241 7.245 -13.179 1.00 96.62 88 GLY A CA 1
ATOM 661 C C . GLY A 1 88 ? 12.292 6.085 -12.879 1.00 96.62 88 GLY A C 1
ATOM 662 O O . GLY A 1 88 ? 11.928 5.332 -13.790 1.00 96.62 88 GLY A O 1
ATOM 663 N N . ASP A 1 89 ? 11.895 5.937 -11.617 1.00 97.62 89 ASP A N 1
ATOM 664 C CA . ASP A 1 89 ? 10.956 4.916 -11.178 1.00 97.62 89 ASP A CA 1
ATOM 665 C C . ASP A 1 89 ? 9.593 5.057 -11.861 1.00 97.62 89 ASP A C 1
ATOM 667 O O . ASP A 1 89 ? 9.082 6.141 -12.152 1.00 97.62 89 ASP A O 1
ATOM 671 N N . THR A 1 90 ? 8.954 3.914 -12.090 1.00 97.50 90 THR A N 1
ATOM 672 C CA . THR A 1 90 ? 7.558 3.867 -12.539 1.00 97.50 90 THR A CA 1
ATOM 673 C C . THR A 1 90 ? 6.711 3.228 -11.462 1.00 97.50 90 THR A C 1
ATOM 675 O O . THR A 1 90 ? 7.063 2.171 -10.946 1.00 97.50 90 THR A O 1
ATOM 678 N N . TYR A 1 91 ? 5.582 3.843 -11.122 1.00 97.38 91 TYR A N 1
ATOM 679 C CA . TYR A 1 91 ? 4.791 3.402 -9.980 1.00 97.38 91 TYR A CA 1
ATOM 680 C C . TYR A 1 91 ? 3.291 3.565 -10.197 1.00 97.38 91 TYR A C 1
ATOM 682 O O . TYR A 1 91 ? 2.813 4.277 -11.084 1.00 97.38 91 TYR A O 1
ATOM 690 N N . GLN A 1 92 ? 2.528 2.909 -9.331 1.00 96.88 92 GLN A N 1
ATOM 691 C CA . GLN A 1 92 ? 1.118 3.186 -9.126 1.00 96.88 92 GLN A CA 1
ATOM 692 C C . GLN A 1 92 ? 0.806 3.075 -7.645 1.00 96.88 92 GLN A C 1
ATOM 694 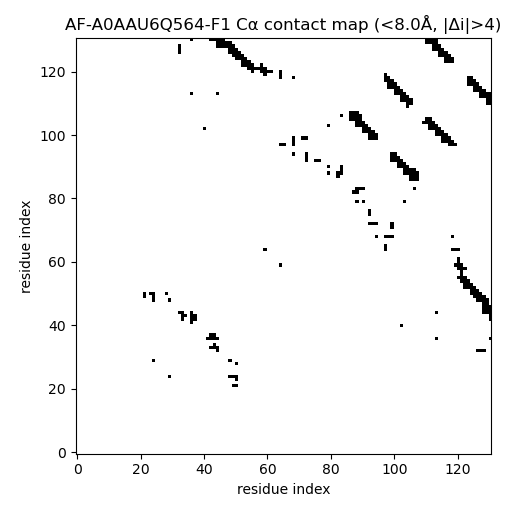O O . GLN A 1 92 ? 1.090 2.051 -7.038 1.00 96.88 92 GLN A O 1
ATOM 699 N N . ILE A 1 93 ? 0.119 4.079 -7.109 1.00 97.56 93 ILE A N 1
ATOM 700 C CA . ILE A 1 93 ? -0.413 4.076 -5.749 1.00 97.56 93 ILE A CA 1
ATOM 701 C C . ILE A 1 93 ? -1.939 4.172 -5.780 1.00 97.56 93 ILE A C 1
ATOM 703 O O . ILE A 1 93 ? -2.518 4.901 -6.591 1.00 97.56 93 ILE A O 1
ATOM 707 N N . ARG A 1 94 ? -2.611 3.413 -4.914 1.00 97.00 94 ARG A N 1
ATOM 708 C CA . ARG A 1 94 ? -4.070 3.413 -4.761 1.00 97.00 94 ARG A CA 1
ATOM 709 C C . ARG A 1 94 ? -4.454 3.231 -3.296 1.00 97.00 94 ARG A C 1
ATOM 711 O O . ARG A 1 94 ? -3.665 2.781 -2.470 1.00 97.00 94 ARG A O 1
ATOM 718 N N . PHE A 1 95 ? -5.706 3.541 -2.986 1.00 96.31 95 PHE A N 1
ATOM 719 C CA . PHE A 1 95 ? -6.317 3.183 -1.714 1.00 96.31 95 PHE A CA 1
ATOM 720 C C . PHE A 1 95 ? -7.761 2.734 -1.927 1.00 96.31 95 PHE A C 1
ATOM 722 O O . PHE A 1 95 ? -8.439 3.190 -2.851 1.00 96.31 95 PHE A O 1
ATOM 729 N N . GLN A 1 96 ? -8.244 1.869 -1.042 1.00 94.25 96 GLN A N 1
ATOM 730 C CA . GLN A 1 96 ? -9.641 1.451 -0.970 1.00 94.25 96 GLN A CA 1
ATOM 731 C C . GLN A 1 96 ? -9.949 0.973 0.448 1.00 94.25 96 GLN A C 1
ATOM 733 O O . GLN A 1 96 ? -9.143 0.274 1.059 1.00 94.25 96 GLN A O 1
ATOM 738 N N . ASP A 1 97 ? -11.117 1.343 0.976 1.00 93.25 97 ASP A N 1
ATOM 739 C CA . ASP A 1 97 ? -11.541 1.002 2.338 1.00 93.25 97 ASP A CA 1
ATOM 740 C C . ASP A 1 97 ? -10.456 1.336 3.362 1.00 93.25 97 ASP A C 1
ATOM 742 O O . ASP A 1 97 ? -10.002 2.470 3.400 1.00 93.25 97 ASP A O 1
ATOM 746 N N . ASN A 1 98 ? -10.008 0.392 4.181 1.00 95.75 98 ASN A N 1
ATOM 747 C CA . ASN A 1 98 ? -8.940 0.606 5.156 1.00 95.75 98 ASN A CA 1
ATOM 748 C C . ASN A 1 98 ? -7.573 0.145 4.628 1.00 95.75 98 ASN A C 1
ATOM 750 O O . ASN A 1 98 ? -6.755 -0.344 5.398 1.00 95.75 98 ASN A O 1
ATOM 754 N N . ARG A 1 99 ? -7.336 0.236 3.315 1.00 96.25 99 ARG A N 1
ATOM 755 C CA . ARG A 1 99 ? -6.109 -0.246 2.674 1.00 96.25 99 ARG A CA 1
ATOM 756 C C . ARG A 1 99 ? -5.489 0.817 1.776 1.00 96.25 99 ARG A C 1
ATOM 758 O O . ARG A 1 99 ? -6.210 1.522 1.067 1.00 96.25 99 ARG A O 1
ATOM 765 N N . VAL A 1 100 ? -4.163 0.887 1.781 1.00 98.06 100 VAL A N 1
ATOM 766 C CA . VAL A 1 100 ? -3.340 1.664 0.839 1.00 98.06 100 VAL A CA 1
ATOM 767 C C . VAL A 1 100 ? -2.303 0.717 0.264 1.00 98.06 100 VAL A C 1
ATOM 769 O O . VAL A 1 100 ? -1.741 -0.076 1.012 1.00 98.06 100 VAL A O 1
ATOM 772 N N . TRP A 1 101 ? -2.066 0.759 -1.041 1.00 97.69 101 TRP A N 1
ATOM 773 C CA . TRP A 1 101 ? -1.036 -0.063 -1.666 1.00 97.69 101 TRP A CA 1
ATOM 774 C C . TRP A 1 101 ? -0.373 0.661 -2.824 1.00 97.69 101 TRP A C 1
ATOM 776 O O . TRP A 1 101 ? -0.989 1.507 -3.483 1.00 97.69 101 TRP A O 1
ATOM 786 N N . TYR A 1 102 ? 0.858 0.264 -3.113 1.00 97.75 102 TYR A N 1
ATOM 787 C CA . TYR A 1 102 ? 1.525 0.614 -4.351 1.00 97.75 102 TYR A CA 1
ATOM 788 C C . TYR A 1 102 ? 2.255 -0.580 -4.954 1.00 97.75 102 TYR A C 1
ATOM 790 O O . TYR A 1 102 ? 2.511 -1.591 -4.298 1.00 97.75 102 TYR A O 1
ATOM 798 N N . TRP A 1 103 ? 2.594 -0.436 -6.228 1.00 96.75 103 TRP A N 1
ATOM 799 C CA . TRP A 1 103 ? 3.740 -1.123 -6.801 1.00 96.75 103 TRP A CA 1
ATOM 800 C C . TRP A 1 103 ? 4.661 -0.094 -7.438 1.00 96.75 103 TRP A C 1
ATOM 802 O O . TRP A 1 103 ? 4.184 0.924 -7.954 1.00 96.75 103 TRP A O 1
ATOM 812 N N . LYS A 1 104 ? 5.961 -0.369 -7.411 1.00 96.56 104 LYS A N 1
ATOM 813 C CA . LYS A 1 104 ? 6.957 0.412 -8.138 1.00 96.56 104 LYS A CA 1
ATOM 814 C C . LYS A 1 104 ? 7.907 -0.487 -8.909 1.00 96.56 104 LYS A C 1
ATOM 816 O O . LYS A 1 104 ? 8.024 -1.680 -8.626 1.00 96.56 104 LYS A O 1
ATOM 821 N N . ARG A 1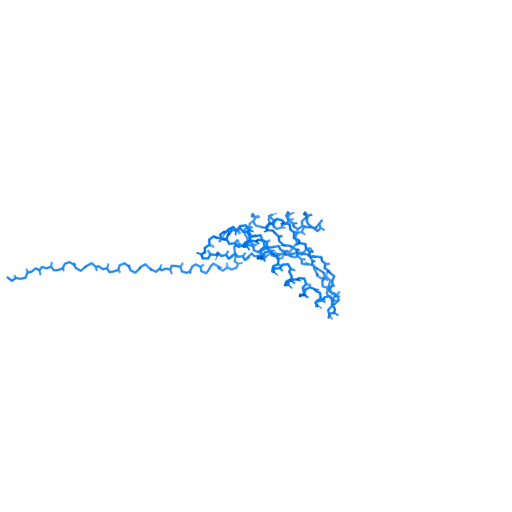 105 ? 8.520 0.078 -9.939 1.00 96.50 105 ARG A N 1
ATOM 822 C CA . ARG A 1 105 ? 9.621 -0.503 -10.689 1.00 96.50 105 ARG A CA 1
ATOM 823 C C . ARG A 1 105 ? 10.748 0.513 -10.716 1.00 96.50 105 ARG A C 1
ATOM 825 O O . ARG A 1 105 ? 10.557 1.574 -11.314 1.00 96.50 105 ARG A O 1
ATOM 832 N N . ASP A 1 106 ? 11.876 0.118 -10.151 1.00 95.06 106 ASP A N 1
ATOM 833 C CA . ASP A 1 106 ? 13.098 0.906 -10.083 1.00 95.06 106 ASP A CA 1
ATOM 834 C C . ASP A 1 106 ? 13.622 1.220 -11.497 1.00 95.06 106 ASP A C 1
ATOM 836 O O . ASP A 1 106 ? 13.662 0.347 -12.381 1.00 95.06 106 ASP A O 1
ATOM 840 N N . GLY A 1 107 ? 13.964 2.484 -11.743 1.00 94.62 107 GLY A N 1
ATOM 841 C CA . GLY A 1 107 ? 14.437 2.958 -13.045 1.00 94.62 107 GLY A CA 1
ATOM 842 C C . GLY A 1 107 ? 15.848 2.482 -13.418 1.00 94.62 107 GLY A C 1
ATOM 843 O O . GLY A 1 107 ? 16.151 2.331 -14.606 1.00 94.62 107 GLY A O 1
ATOM 844 N N . LYS A 1 108 ? 16.698 2.198 -12.427 1.00 93.12 108 LYS A N 1
ATOM 845 C CA . LYS A 1 108 ? 18.124 1.864 -12.567 1.00 93.12 108 LYS A CA 1
ATOM 846 C C . LYS A 1 108 ? 18.353 0.367 -12.752 1.00 93.12 108 LYS A C 1
ATOM 848 O O . LYS A 1 108 ? 19.093 -0.030 -13.652 1.00 93.12 108 LYS A O 1
ATOM 853 N N . ASN A 1 109 ? 17.742 -0.466 -11.912 1.00 93.50 109 ASN A N 1
ATOM 854 C CA . ASN A 1 109 ? 17.958 -1.918 -11.899 1.00 93.50 109 ASN A CA 1
ATOM 855 C C . ASN A 1 109 ? 16.732 -2.718 -12.388 1.00 93.50 109 ASN A C 1
ATOM 857 O O . ASN A 1 109 ? 16.855 -3.895 -12.735 1.00 93.50 109 ASN A O 1
ATOM 861 N N . GLY A 1 110 ? 15.562 -2.081 -12.508 1.00 93.12 110 GLY A N 1
ATOM 862 C CA . GLY A 1 110 ? 14.338 -2.712 -12.992 1.00 93.12 110 GLY A CA 1
ATOM 863 C C . GLY A 1 110 ? 13.634 -3.621 -11.983 1.00 93.12 110 GLY A C 1
ATOM 864 O O . GLY A 1 110 ? 12.651 -4.264 -12.381 1.00 93.12 110 GLY A O 1
ATOM 865 N N . GLU A 1 111 ? 14.108 -3.676 -10.735 1.00 93.56 111 GLU A N 1
ATOM 866 C CA . GLU A 1 111 ? 13.479 -4.400 -9.632 1.00 93.56 111 GLU A CA 1
ATOM 867 C C . GLU A 1 111 ? 12.074 -3.874 -9.377 1.00 93.56 111 GLU A C 1
ATOM 869 O O . GLU A 1 111 ? 11.750 -2.719 -9.659 1.00 93.56 111 GLU A O 1
ATOM 874 N N . ARG A 1 112 ? 11.199 -4.757 -8.898 1.00 94.56 112 ARG A N 1
ATOM 875 C CA . ARG A 1 112 ? 9.799 -4.432 -8.661 1.00 94.56 112 ARG A CA 1
ATOM 876 C C . ARG A 1 112 ? 9.414 -4.763 -7.244 1.00 94.56 112 ARG A C 1
ATOM 878 O O . ARG A 1 112 ? 9.650 -5.871 -6.776 1.00 94.56 112 ARG A O 1
ATOM 885 N N . GLU A 1 113 ? 8.731 -3.821 -6.628 1.00 95.38 113 GLU A N 1
ATOM 886 C CA . GLU A 1 113 ? 8.252 -3.928 -5.263 1.00 95.38 113 GLU A CA 1
ATOM 887 C C . GLU A 1 113 ? 6.735 -3.771 -5.246 1.00 95.38 113 GLU A C 1
ATOM 889 O O . GLU A 1 113 ? 6.154 -2.996 -6.014 1.00 95.38 113 GLU A O 1
ATOM 894 N N . PHE A 1 114 ? 6.097 -4.513 -4.351 1.00 96.50 114 PHE A N 1
ATOM 895 C CA . PHE A 1 114 ? 4.722 -4.315 -3.937 1.00 96.50 114 PHE A CA 1
ATOM 896 C C . PHE A 1 114 ? 4.678 -4.070 -2.439 1.00 96.50 114 PHE A C 1
ATOM 898 O O . PHE A 1 114 ? 5.286 -4.815 -1.676 1.00 96.50 114 PHE A O 1
ATOM 905 N N . LYS A 1 115 ? 3.888 -3.081 -2.025 1.00 97.31 115 LYS A N 1
ATOM 906 C CA . LYS A 1 115 ? 3.685 -2.755 -0.617 1.00 97.31 115 LYS A CA 1
ATOM 907 C C . LYS A 1 115 ? 2.225 -2.431 -0.340 1.00 97.31 115 LYS A C 1
ATOM 909 O O . LYS A 1 115 ? 1.566 -1.763 -1.139 1.00 97.31 115 LYS A O 1
ATOM 914 N N . VAL A 1 116 ? 1.701 -2.902 0.789 1.00 97.06 116 VAL A N 1
ATOM 915 C CA . VAL A 1 116 ? 0.323 -2.657 1.228 1.00 97.06 116 VAL A CA 1
ATOM 916 C C . VAL A 1 116 ? 0.248 -2.454 2.735 1.00 97.06 116 VAL A C 1
ATOM 918 O O . VAL A 1 116 ? 0.751 -3.264 3.506 1.00 97.06 116 VAL A O 1
ATOM 921 N N . VAL A 1 117 ? -0.469 -1.414 3.154 1.00 97.44 117 VAL A N 1
ATOM 922 C CA . VAL A 1 117 ? -0.880 -1.199 4.544 1.00 97.44 117 VAL A CA 1
ATOM 923 C C . VAL A 1 117 ? -2.363 -1.511 4.689 1.00 97.44 117 VAL A C 1
ATOM 925 O O . VAL A 1 117 ? -3.199 -1.050 3.907 1.00 97.44 117 VAL A O 1
ATOM 928 N N . ILE A 1 118 ? -2.697 -2.292 5.714 1.00 96.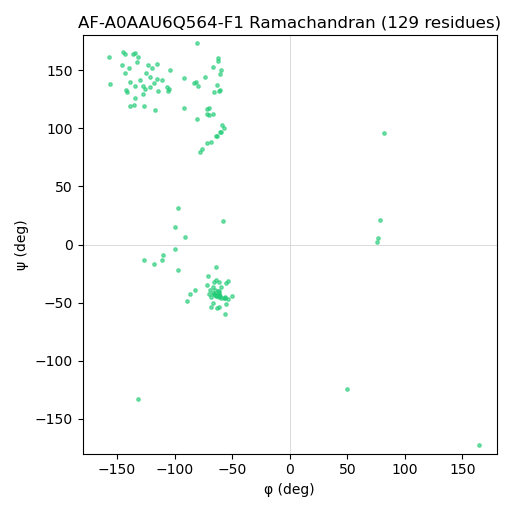31 118 ILE A N 1
ATOM 929 C CA . ILE A 1 118 ? -4.057 -2.664 6.100 1.00 96.31 118 ILE A CA 1
ATOM 930 C C . ILE A 1 118 ? -4.321 -2.107 7.498 1.00 96.31 118 ILE A C 1
ATOM 932 O O . ILE A 1 118 ? -3.714 -2.530 8.480 1.00 96.31 118 ILE A O 1
ATOM 936 N N . LEU A 1 119 ? -5.266 -1.178 7.590 1.00 97.25 119 LEU A N 1
ATOM 937 C CA . LEU A 1 119 ? -5.662 -0.524 8.829 1.00 97.25 119 LEU A CA 1
ATOM 938 C C . LEU A 1 119 ? -6.828 -1.263 9.493 1.00 97.25 119 LEU A C 1
ATOM 940 O O . LEU A 1 119 ? -7.779 -1.717 8.851 1.00 97.25 119 LEU A O 1
ATOM 944 N N . SER A 1 120 ? -6.795 -1.306 10.817 1.00 97.12 120 SER A N 1
ATOM 945 C CA . SER A 1 120 ? -7.889 -1.760 11.670 1.00 97.12 120 SER A CA 1
ATOM 946 C C . SER A 1 120 ? -8.073 -0.779 12.829 1.00 97.12 120 SER A C 1
ATOM 948 O O . SER A 1 120 ? -7.163 -0.002 13.115 1.00 97.12 120 SER A O 1
ATOM 950 N N . PRO A 1 121 ? -9.201 -0.812 13.558 1.00 97.00 121 PRO A N 1
ATOM 951 C CA . PRO A 1 121 ? -9.362 0.022 14.743 1.00 97.00 121 PRO A CA 1
ATOM 952 C C . PRO A 1 121 ? -8.228 -0.133 15.762 1.00 97.00 121 PRO A C 1
ATOM 954 O O . PRO A 1 121 ? -7.902 0.836 16.425 1.00 97.00 121 PRO A O 1
ATOM 957 N N . ASN A 1 122 ? -7.601 -1.307 15.877 1.00 96.50 122 ASN A N 1
ATOM 958 C CA . ASN A 1 122 ? -6.639 -1.601 16.946 1.00 96.50 122 ASN A CA 1
ATOM 959 C C . ASN A 1 122 ? -5.170 -1.480 16.522 1.00 96.50 122 ASN A C 1
ATOM 961 O O . ASN A 1 122 ? -4.279 -1.666 17.349 1.00 96.50 122 ASN A O 1
ATOM 965 N N . GLY A 1 123 ? -4.906 -1.203 15.249 1.00 95.00 123 GLY A N 1
ATOM 966 C CA . GLY A 1 123 ? -3.550 -1.187 14.724 1.00 95.00 123 GLY A CA 1
ATOM 967 C C . GLY A 1 123 ? -3.507 -1.221 13.209 1.00 95.00 123 GLY A C 1
ATOM 968 O O . GLY A 1 123 ? -4.542 -1.172 12.534 1.00 95.00 123 GLY A O 1
ATOM 969 N N . GLU A 1 124 ? -2.309 -1.360 12.679 1.00 95.44 124 GLU A N 1
ATOM 970 C CA . GLU A 1 124 ? -2.069 -1.573 11.263 1.00 95.44 124 GLU A CA 1
ATOM 971 C C . GLU A 1 124 ? -1.103 -2.713 11.023 1.00 95.44 124 GLU A C 1
ATOM 973 O O . GLU A 1 124 ? -0.389 -3.165 11.915 1.00 95.44 124 GLU A O 1
ATOM 978 N N . ARG A 1 125 ? -1.143 -3.195 9.790 1.00 94.88 125 ARG A N 1
ATOM 979 C CA . ARG A 1 125 ? -0.225 -4.194 9.294 1.00 94.88 125 ARG A CA 1
ATOM 980 C C . ARG A 1 125 ? 0.264 -3.772 7.927 1.00 94.88 125 ARG A C 1
ATOM 982 O O . ARG A 1 125 ? -0.555 -3.548 7.034 1.00 94.88 125 ARG A O 1
ATOM 989 N N . GLU A 1 126 ? 1.569 -3.722 7.783 1.00 95.44 126 GLU A N 1
ATOM 990 C CA . GLU A 1 126 ? 2.268 -3.445 6.545 1.00 95.44 126 GLU A CA 1
ATOM 991 C C . GLU A 1 126 ? 2.865 -4.741 6.001 1.00 95.44 126 GLU A C 1
ATOM 993 O O . GLU A 1 126 ? 3.426 -5.539 6.748 1.00 95.44 126 GLU A O 1
ATOM 998 N N . LEU A 1 127 ? 2.683 -4.977 4.706 1.00 94.12 127 LEU A N 1
ATOM 999 C CA . LEU A 1 127 ? 3.235 -6.116 3.985 1.00 94.12 127 LEU A CA 1
ATOM 1000 C C . LEU A 1 127 ? 3.974 -5.586 2.762 1.00 94.12 127 LEU A C 1
ATOM 1002 O O . LEU A 1 127 ? 3.374 -4.849 1.975 1.00 94.12 127 LEU A O 1
ATOM 1006 N N . SER A 1 128 ? 5.216 -6.004 2.565 1.00 93.94 128 SER A N 1
ATOM 1007 C CA . SER A 1 128 ? 5.980 -5.756 1.339 1.00 93.94 128 SER A CA 1
ATOM 1008 C C . SER A 1 128 ? 6.453 -7.071 0.732 1.00 93.94 128 SER A C 1
ATOM 1010 O O . SER A 1 128 ? 6.572 -8.090 1.419 1.00 93.94 128 SER A O 1
ATOM 1012 N N . CYS A 1 129 ? 6.675 -7.067 -0.579 1.00 93.75 129 CYS A N 1
ATOM 1013 C CA . CYS A 1 129 ? 7.376 -8.141 -1.263 1.00 93.75 129 CYS A CA 1
ATOM 1014 C C . CYS A 1 129 ? 7.981 -7.681 -2.594 1.00 93.75 129 CYS A C 1
ATOM 1016 O O . CYS A 1 129 ? 7.523 -6.709 -3.204 1.00 93.75 129 CYS A O 1
ATOM 1018 N N . GLN A 1 130 ? 8.941 -8.452 -3.100 1.00 94.62 130 GLN A N 1
ATOM 1019 C CA . GLN A 1 130 ? 9.423 -8.325 -4.477 1.00 94.62 130 GLN A CA 1
ATOM 1020 C C . GLN A 1 130 ? 8.460 -9.009 -5.472 1.00 94.62 130 GLN A C 1
ATOM 1022 O O . GLN A 1 130 ? 8.009 -10.128 -5.213 1.00 94.62 130 GLN A O 1
ATOM 1027 N N . LEU A 1 131 ? 8.155 -8.366 -6.611 1.00 92.62 131 LEU A N 1
ATOM 1028 C CA . LEU A 1 131 ? 7.218 -8.831 -7.663 1.00 92.62 131 LEU A CA 1
ATOM 1029 C C . LEU A 1 131 ? 7.877 -9.522 -8.868 1.00 92.62 131 LEU A C 1
ATOM 1031 O O . LEU A 1 131 ? 8.943 -9.051 -9.315 1.00 92.62 131 LEU A O 1
#

pLDDT: mean 85.09, std 19.39, range [37.62, 98.44]

Nearest PDB structures (foldseek):
  7cu9-assembly1_A  TM=5.221E-01  e=1.598E-01  Mycolicibacterium smegmatis MC2 155
  1v2b-assembly1_A  TM=4.297E-01  e=2.258E-01  Nicotiana tabacum
  4q3o-assembly4_H  TM=5.715E-01  e=7.572E-01  unidentified
  4q05-assembly1_B  TM=5.507E-01  e=1.904E+00  uncultured bacterium
  8wqp-assembly1_B  TM=2.524E-01  e=1.347E+00  Thalassiosira pseudonana

Foldseek 3Di:
DDDDDDDDDDPPPPPPPPPPDFPPCDPVNQVVQQVVCCVPPVGGFDDDKTKDKDWDPFFDDQVRLVVVQVVVQVVVVVVQVVQCVPFVKDKDWDDDRSKTKMKIATNPPRWIKIKMWGDGRTIIMIMMGTD

Mean predicted aligned error: 9.93 Å